Protein AF-A0A6G0VU87-F1 (afdb_monomer_lite)

Radius of gyration: 21.62 Å; chains: 1; bounding box: 57×37×37 Å

pLDDT: mean 74.94, std 16.39, range [32.88, 94.38]

Organism: Aphis craccivora (NCBI:txid307492)

Sequence (97 aa):
MDKVTRLHDGASNMECHVQAHVRAKYRTLYIHCAAHLLNLDVWTASNIKPIRNCLRIIEKLYGFFNTPKRNNVLLSCIKNSEIDVKVKTLKLLCATR

Structure (mmCIF, N/CA/C/O backbone):
data_AF-A0A6G0VU87-F1
#
_entry.id   AF-A0A6G0VU87-F1
#
loop_
_atom_site.group_PDB
_atom_site.id
_atom_site.type_symbol
_atom_site.label_atom_id
_atom_site.label_alt_id
_atom_site.label_comp_id
_atom_site.label_asym_id
_atom_site.label_entity_id
_atom_site.label_seq_id
_atom_site.pdbx_PDB_ins_code
_atom_site.Cartn_x
_atom_site.Cartn_y
_atom_site.Cartn_z
_atom_site.occupancy
_atom_site.B_iso_or_equiv
_atom_site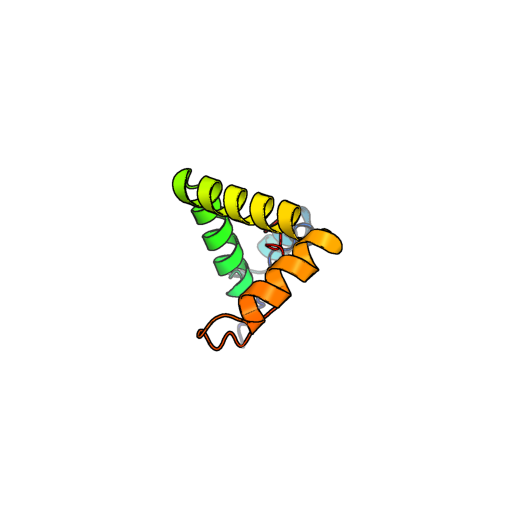.auth_seq_id
_atom_site.auth_comp_id
_atom_site.auth_asym_id
_atom_site.auth_atom_id
_atom_site.pdbx_PDB_model_num
ATOM 1 N N . MET A 1 1 ? 31.637 -27.538 -15.222 1.00 33.06 1 MET A N 1
ATOM 2 C CA . MET A 1 1 ? 31.883 -26.080 -15.164 1.00 33.06 1 MET A CA 1
ATOM 3 C C . MET A 1 1 ? 30.565 -25.411 -14.832 1.00 33.06 1 MET A C 1
ATOM 5 O O . MET A 1 1 ? 29.768 -25.143 -15.725 1.00 33.06 1 MET A O 1
ATOM 9 N N . ASP A 1 2 ? 30.309 -25.242 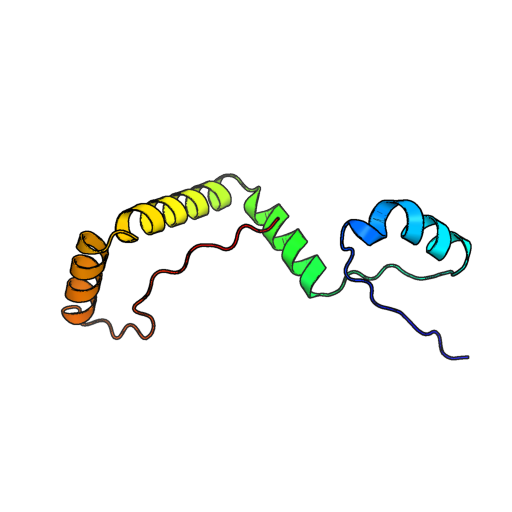-13.541 1.00 32.88 2 ASP A N 1
ATOM 10 C CA . ASP A 1 2 ? 29.052 -24.708 -13.028 1.00 32.88 2 ASP A CA 1
ATOM 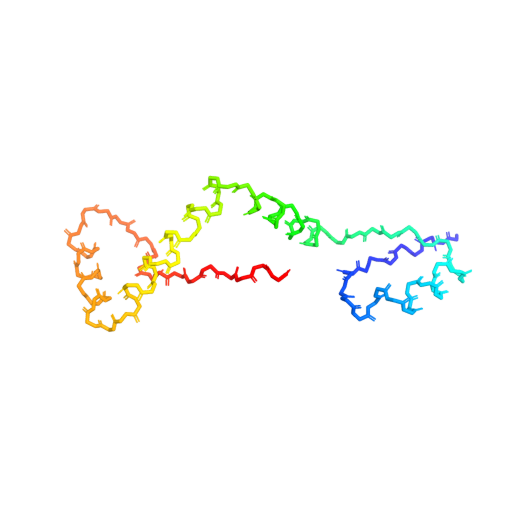11 C C . ASP A 1 2 ? 28.913 -23.236 -13.415 1.00 32.88 2 ASP A C 1
ATOM 13 O O . ASP A 1 2 ? 29.682 -22.377 -12.981 1.00 32.88 2 ASP A O 1
ATOM 17 N N . LYS A 1 3 ? 27.934 -22.931 -14.273 1.00 39.12 3 LYS A N 1
ATOM 18 C CA . LYS A 1 3 ? 27.531 -21.549 -14.539 1.00 39.12 3 LYS A CA 1
ATOM 19 C C . LYS A 1 3 ? 26.827 -21.027 -13.289 1.00 39.12 3 LYS A C 1
ATOM 21 O O . LYS A 1 3 ? 25.613 -21.155 -13.152 1.00 39.12 3 LYS A O 1
ATOM 26 N N . VAL A 1 4 ? 27.599 -20.449 -12.371 1.00 43.25 4 VAL A N 1
ATOM 27 C CA . VAL A 1 4 ? 27.075 -19.717 -11.214 1.00 43.25 4 VAL A CA 1
ATOM 28 C C . VAL A 1 4 ? 26.269 -18.528 -11.739 1.00 43.25 4 VAL A C 1
ATOM 30 O O . VAL A 1 4 ? 26.818 -17.495 -12.117 1.00 43.25 4 VAL A O 1
ATOM 33 N N . THR A 1 5 ? 24.951 -18.693 -11.803 1.00 48.97 5 THR A N 1
ATOM 34 C CA . THR A 1 5 ? 24.016 -17.631 -12.176 1.00 48.97 5 THR A CA 1
ATOM 35 C C . THR A 1 5 ? 23.734 -16.828 -10.913 1.00 48.97 5 THR A C 1
ATOM 37 O O . THR A 1 5 ? 23.015 -17.290 -10.031 1.00 48.97 5 THR A O 1
ATOM 40 N N . ARG A 1 6 ? 24.365 -15.659 -10.767 1.00 49.66 6 ARG A N 1
ATOM 41 C CA . ARG A 1 6 ? 24.117 -14.769 -9.625 1.00 49.66 6 ARG A CA 1
ATOM 42 C C . ARG A 1 6 ? 22.908 -13.889 -9.927 1.00 49.66 6 ARG A C 1
ATOM 44 O O . ARG A 1 6 ? 22.938 -13.115 -10.880 1.00 49.66 6 ARG A O 1
ATOM 51 N N . LEU A 1 7 ? 21.853 -14.029 -9.123 1.00 52.47 7 LEU A N 1
ATOM 52 C CA . LEU A 1 7 ? 20.701 -13.129 -9.145 1.00 52.47 7 LEU A CA 1
ATOM 53 C C . LEU A 1 7 ? 21.080 -11.824 -8.442 1.00 52.47 7 LEU A C 1
ATOM 55 O O . LEU A 1 7 ? 21.521 -11.842 -7.294 1.00 52.47 7 LEU A O 1
ATOM 59 N N . HIS A 1 8 ? 20.889 -10.707 -9.132 1.00 57.25 8 HIS A N 1
ATOM 60 C CA . HIS A 1 8 ? 21.093 -9.372 -8.584 1.00 57.25 8 HIS A CA 1
ATOM 61 C C . HIS A 1 8 ? 19.744 -8.645 -8.547 1.00 57.25 8 HIS A C 1
ATOM 63 O O . HIS A 1 8 ? 18.941 -8.760 -9.470 1.00 57.25 8 HIS A O 1
ATOM 69 N N . ASP A 1 9 ? 19.478 -7.929 -7.459 1.00 56.16 9 ASP A N 1
ATOM 70 C CA . ASP A 1 9 ? 18.197 -7.271 -7.166 1.00 56.16 9 ASP A CA 1
ATOM 71 C C . ASP A 1 9 ? 17.992 -5.931 -7.892 1.00 56.16 9 ASP A C 1
ATOM 73 O O . ASP A 1 9 ? 16.923 -5.330 -7.784 1.00 56.16 9 ASP A O 1
ATOM 77 N N . GLY A 1 10 ? 18.991 -5.463 -8.646 1.00 56.59 10 GLY A N 1
ATOM 78 C CA . GLY A 1 10 ? 18.914 -4.193 -9.368 1.00 56.59 10 GLY A CA 1
ATOM 79 C C . GLY A 1 10 ? 18.710 -2.986 -8.476 1.00 56.59 10 GLY A C 1
ATOM 80 O O . GLY A 1 10 ? 18.128 -2.006 -8.919 1.00 56.59 10 GLY A O 1
ATOM 81 N N . ALA A 1 11 ? 19.193 -3.029 -7.231 1.00 57.97 11 ALA A N 1
ATOM 82 C CA . ALA A 1 11 ? 19.265 -1.827 -6.416 1.00 57.97 11 ALA A CA 1
ATOM 83 C C . ALA A 1 11 ? 20.099 -0.749 -7.137 1.00 57.97 11 ALA A C 1
ATOM 85 O O . ALA A 1 11 ? 21.148 -1.059 -7.700 1.00 57.97 11 ALA A O 1
ATOM 86 N N . SER A 1 12 ? 19.669 0.516 -7.081 1.00 56.09 12 SER A N 1
ATOM 87 C CA . SER A 1 12 ? 20.263 1.636 -7.840 1.00 56.09 12 SER A CA 1
ATOM 88 C C . SER A 1 12 ? 21.788 1.795 -7.657 1.00 56.09 12 SER A C 1
ATOM 90 O O . SER A 1 12 ? 22.507 2.183 -8.576 1.00 56.09 12 SER A O 1
ATOM 92 N N . ASN A 1 13 ? 22.329 1.359 -6.513 1.00 55.22 13 ASN A N 1
ATOM 93 C CA . ASN A 1 13 ? 23.774 1.326 -6.245 1.00 55.22 13 ASN A CA 1
ATOM 94 C C . ASN A 1 13 ? 24.564 0.343 -7.139 1.00 55.22 13 ASN A C 1
ATOM 96 O O . ASN A 1 13 ? 25.787 0.437 -7.227 1.00 55.22 13 ASN A O 1
ATOM 100 N N . MET A 1 14 ? 23.888 -0.595 -7.805 1.00 56.81 14 MET A N 1
ATOM 101 C CA . MET A 1 14 ? 24.470 -1.554 -8.748 1.00 56.81 14 MET A CA 1
ATOM 102 C C . MET A 1 14 ? 24.367 -1.089 -10.209 1.00 56.81 14 MET A C 1
ATOM 104 O O . MET A 1 14 ? 25.001 -1.701 -11.069 1.00 56.81 14 MET A O 1
ATOM 108 N N . GLU A 1 15 ? 23.600 -0.034 -10.512 1.00 54.66 15 GLU A N 1
ATOM 109 C CA . GLU A 1 15 ? 23.152 0.265 -11.881 1.00 54.66 15 GLU A CA 1
ATOM 110 C C . GLU A 1 15 ? 24.166 1.016 -12.755 1.00 54.66 15 GLU A C 1
ATOM 112 O O . GLU A 1 15 ? 24.157 0.814 -13.965 1.00 54.66 15 GLU A O 1
ATOM 117 N N . CYS A 1 16 ? 25.083 1.822 -12.206 1.00 51.50 16 CYS A N 1
ATOM 118 C CA . CYS A 1 16 ? 25.925 2.676 -13.062 1.00 51.50 16 CYS A CA 1
ATOM 119 C C . CYS A 1 16 ? 27.340 2.118 -13.328 1.00 51.50 16 CYS A C 1
ATOM 121 O O . CYS A 1 16 ? 27.725 1.903 -14.475 1.00 51.50 16 CYS A O 1
ATOM 123 N N . HIS A 1 17 ? 28.127 1.823 -12.286 1.00 52.53 17 HIS A N 1
ATOM 124 C CA . HIS A 1 17 ? 29.543 1.445 -12.462 1.00 52.53 17 HIS A CA 1
ATOM 125 C C . HIS A 1 17 ? 29.810 -0.056 -12.312 1.00 52.53 17 HIS A C 1
ATOM 127 O O . HIS A 1 17 ? 30.609 -0.635 -13.052 1.00 52.53 17 HIS A O 1
ATOM 133 N N . VAL A 1 18 ? 29.113 -0.710 -11.381 1.00 58.72 18 VAL A N 1
ATOM 134 C CA . VAL A 1 18 ? 29.304 -2.138 -11.096 1.00 58.72 18 VAL A CA 1
ATOM 135 C C . VAL A 1 18 ? 28.733 -2.992 -12.226 1.00 58.72 18 VAL A C 1
ATOM 137 O O . VAL A 1 18 ? 29.386 -3.939 -12.659 1.00 58.72 18 VAL A O 1
ATOM 140 N N . GLN A 1 19 ? 27.572 -2.628 -12.780 1.00 58.03 19 GLN A N 1
ATOM 141 C CA . GLN A 1 19 ? 26.967 -3.358 -13.896 1.00 58.03 19 GLN A CA 1
ATOM 142 C C . GLN A 1 19 ? 27.852 -3.353 -15.150 1.00 58.03 19 GLN A C 1
ATOM 144 O O . GLN A 1 19 ? 28.037 -4.405 -15.759 1.00 58.03 19 GLN A O 1
ATOM 149 N N . ALA A 1 20 ? 28.428 -2.207 -15.525 1.00 62.88 20 ALA A N 1
ATOM 150 C CA . ALA A 1 20 ? 29.308 -2.104 -16.690 1.00 62.88 20 ALA A CA 1
ATOM 151 C C . ALA A 1 20 ? 30.582 -2.948 -16.516 1.00 62.88 20 ALA A C 1
ATOM 153 O O . ALA A 1 20 ? 30.949 -3.710 -17.411 1.00 62.88 20 ALA A O 1
ATOM 154 N N . HIS A 1 21 ? 31.208 -2.886 -15.335 1.00 67.69 21 HIS A N 1
ATOM 155 C CA . HIS A 1 21 ? 32.402 -3.672 -15.025 1.00 67.69 21 HIS A CA 1
ATOM 156 C C . HIS A 1 21 ? 32.116 -5.183 -14.971 1.00 67.69 21 HIS A C 1
ATOM 158 O O . HIS A 1 21 ? 32.889 -5.986 -15.493 1.00 67.69 21 HIS A O 1
ATOM 164 N N . VAL A 1 22 ? 30.984 -5.588 -14.385 1.00 65.94 22 VAL A N 1
ATOM 165 C CA . VAL A 1 22 ? 30.568 -6.997 -14.309 1.00 65.94 22 VAL A CA 1
ATOM 166 C C . VAL A 1 22 ? 30.173 -7.535 -15.685 1.00 65.94 22 VAL A C 1
ATOM 168 O O . VAL A 1 22 ? 30.609 -8.630 -16.020 1.00 65.94 22 VAL A O 1
ATOM 171 N N . ARG A 1 23 ? 29.446 -6.770 -16.514 1.00 64.69 23 ARG A N 1
ATOM 172 C CA . ARG A 1 23 ? 29.109 -7.148 -17.903 1.00 64.69 23 ARG A CA 1
ATOM 173 C C . ARG A 1 23 ? 30.348 -7.285 -18.792 1.00 64.69 23 ARG A C 1
ATOM 175 O O . ARG A 1 23 ? 30.377 -8.158 -19.653 1.00 64.69 23 ARG A O 1
ATOM 182 N N . ALA A 1 24 ? 31.359 -6.437 -18.587 1.00 68.69 24 ALA A N 1
ATOM 183 C CA . ALA A 1 24 ? 32.622 -6.508 -19.321 1.00 68.69 24 ALA A CA 1
ATOM 184 C C . ALA A 1 24 ? 33.479 -7.714 -18.898 1.00 68.69 24 ALA A C 1
ATOM 186 O O . ALA A 1 24 ? 34.135 -8.329 -19.735 1.00 68.69 24 ALA A O 1
ATOM 187 N N . LYS A 1 25 ? 33.470 -8.066 -17.604 1.00 69.81 25 LYS A N 1
ATOM 188 C CA . LYS A 1 25 ? 34.315 -9.129 -17.034 1.00 69.81 25 LYS A CA 1
ATOM 189 C C . LYS A 1 25 ? 33.663 -10.515 -17.043 1.00 69.81 25 LYS A C 1
ATOM 191 O O . LYS A 1 25 ? 34.367 -11.520 -17.091 1.00 69.81 25 LYS A O 1
ATOM 196 N N . TYR A 1 26 ? 32.336 -10.589 -17.014 1.00 61.06 26 TYR A N 1
ATOM 197 C CA . TYR A 1 26 ? 31.574 -11.831 -16.964 1.00 61.06 26 TYR A CA 1
ATOM 198 C C . TYR A 1 26 ? 30.381 -11.760 -17.932 1.00 61.06 26 TYR A C 1
ATOM 200 O O . TYR A 1 26 ? 29.606 -10.807 -17.916 1.00 61.06 26 TYR A O 1
ATOM 208 N N . ARG A 1 27 ? 30.172 -12.804 -18.750 1.00 56.50 27 ARG A N 1
ATOM 209 C CA . ARG A 1 27 ? 28.937 -12.995 -19.542 1.00 56.50 27 ARG A CA 1
ATOM 210 C C . ARG A 1 27 ? 27.773 -13.384 -18.618 1.00 56.50 27 ARG A C 1
ATOM 212 O O . ARG A 1 27 ? 27.291 -14.513 -18.651 1.00 56.50 27 ARG A O 1
ATOM 219 N N . THR A 1 28 ? 27.359 -12.480 -17.738 1.00 55.09 28 THR A N 1
ATOM 220 C CA . THR A 1 28 ? 26.248 -12.712 -16.809 1.00 55.09 28 THR A CA 1
ATOM 221 C C . THR A 1 28 ? 24.945 -12.242 -17.433 1.00 55.09 28 THR A C 1
ATOM 223 O O . THR A 1 28 ? 24.805 -11.065 -17.770 1.00 55.09 28 THR A O 1
ATOM 226 N N . LEU A 1 29 ? 23.983 -13.156 -17.557 1.00 56.62 29 LEU A N 1
ATOM 227 C CA . LEU A 1 29 ? 22.592 -12.804 -17.819 1.00 56.62 29 LEU A CA 1
ATOM 228 C C . LEU A 1 29 ? 22.061 -12.058 -16.596 1.00 56.62 29 LEU A C 1
ATOM 230 O O . LEU A 1 29 ? 22.113 -12.573 -15.479 1.00 56.62 29 LEU A O 1
ATOM 234 N N . TYR A 1 30 ? 21.598 -10.831 -16.805 1.00 57.62 30 TYR A N 1
ATOM 235 C CA . TYR A 1 30 ? 20.991 -10.039 -15.748 1.00 57.62 30 TYR A CA 1
ATOM 236 C C . TYR A 1 30 ? 19.541 -10.489 -15.591 1.00 57.62 30 TYR A C 1
ATOM 238 O O . TYR A 1 30 ? 18.684 -10.125 -16.391 1.00 57.62 30 TYR A O 1
ATOM 246 N N . ILE A 1 31 ? 19.288 -11.347 -14.609 1.00 58.06 31 ILE A N 1
ATOM 247 C CA . ILE A 1 31 ? 17.942 -11.810 -14.282 1.00 58.06 31 ILE A CA 1
ATOM 248 C C . ILE A 1 31 ? 17.507 -11.026 -13.051 1.00 58.06 31 ILE A C 1
ATOM 250 O O . ILE A 1 31 ? 18.095 -11.181 -11.979 1.00 58.06 31 ILE A O 1
ATOM 254 N N . HIS A 1 32 ? 16.505 -10.166 -13.219 1.00 62.94 32 HIS A N 1
ATOM 255 C CA . HIS A 1 32 ? 15.867 -9.490 -12.096 1.00 62.94 32 HIS A CA 1
ATOM 256 C C . HIS A 1 32 ? 15.248 -10.540 -11.173 1.00 62.94 32 HIS A C 1
ATOM 258 O O . HIS A 1 32 ? 14.643 -11.512 -11.635 1.00 62.94 32 HIS A O 1
ATOM 264 N N . CYS A 1 33 ? 15.395 -10.364 -9.860 1.00 74.56 33 CYS A N 1
ATOM 265 C CA . CYS A 1 33 ? 14.698 -11.231 -8.922 1.00 74.56 33 CYS A CA 1
ATOM 266 C C . CYS A 1 33 ? 13.177 -11.089 -9.110 1.00 74.56 33 CYS A C 1
ATOM 268 O O . CYS A 1 33 ? 12.682 -10.028 -9.495 1.00 74.56 33 CYS A O 1
ATOM 270 N N . ALA A 1 34 ? 12.423 -12.150 -8.818 1.00 73.56 34 ALA A N 1
ATOM 271 C CA . ALA A 1 34 ? 10.967 -12.142 -8.976 1.00 73.56 34 ALA A CA 1
ATOM 272 C C . ALA A 1 34 ? 10.298 -10.979 -8.215 1.00 73.56 34 ALA A C 1
ATOM 274 O O . ALA A 1 34 ? 9.335 -10.395 -8.700 1.00 73.56 34 ALA A O 1
ATOM 275 N N . ALA A 1 35 ? 10.855 -10.592 -7.062 1.00 75.00 35 ALA A N 1
ATOM 276 C CA . ALA A 1 35 ? 10.392 -9.438 -6.295 1.00 75.00 35 ALA A CA 1
ATOM 277 C C . ALA A 1 35 ? 10.583 -8.104 -7.042 1.00 75.00 35 ALA A C 1
ATOM 279 O O . ALA A 1 35 ? 9.714 -7.239 -6.974 1.00 75.00 35 ALA A O 1
ATOM 280 N N . HIS A 1 36 ? 11.686 -7.942 -7.778 1.00 73.62 36 HIS A N 1
ATOM 281 C CA . HIS A 1 36 ? 11.950 -6.743 -8.573 1.00 73.62 36 HIS A CA 1
ATOM 282 C C . HIS A 1 36 ? 11.025 -6.664 -9.790 1.00 73.62 36 HIS A C 1
ATOM 284 O O . HIS A 1 36 ? 10.459 -5.606 -10.048 1.00 73.62 36 HIS A O 1
ATOM 290 N N . LEU A 1 37 ? 10.832 -7.779 -10.503 1.00 80.19 37 LEU A N 1
ATOM 291 C CA . LEU A 1 37 ? 9.880 -7.840 -11.619 1.00 80.19 37 LEU A CA 1
ATOM 292 C C . LEU A 1 37 ? 8.466 -7.493 -11.150 1.00 80.19 37 LEU A C 1
ATOM 294 O O . LEU A 1 37 ? 7.822 -6.633 -11.736 1.00 80.19 37 LEU A O 1
ATOM 298 N N . LEU A 1 38 ? 8.033 -8.065 -10.024 1.00 81.75 38 LEU A N 1
ATOM 299 C CA . LEU A 1 38 ? 6.741 -7.734 -9.433 1.00 81.75 38 LEU A CA 1
ATOM 300 C C . LEU A 1 38 ? 6.635 -6.248 -9.064 1.00 81.75 38 LEU A C 1
ATOM 302 O O . LEU A 1 38 ? 5.608 -5.630 -9.324 1.00 81.75 38 LEU A O 1
ATOM 306 N N . ASN A 1 39 ? 7.675 -5.659 -8.466 1.00 81.19 39 ASN A N 1
ATOM 307 C CA . ASN A 1 39 ? 7.669 -4.236 -8.119 1.00 81.19 39 ASN A CA 1
ATOM 308 C C . ASN A 1 39 ? 7.558 -3.347 -9.368 1.00 81.19 39 ASN A C 1
ATOM 310 O O . ASN A 1 39 ? 6.796 -2.381 -9.369 1.00 81.19 39 ASN A O 1
ATOM 314 N N . LEU A 1 40 ? 8.272 -3.704 -10.438 1.00 82.19 40 LEU A N 1
ATOM 315 C CA . LEU A 1 40 ? 8.218 -3.013 -11.724 1.00 82.19 40 LEU A CA 1
ATOM 316 C C . LEU A 1 40 ? 6.829 -3.129 -12.377 1.00 82.19 40 LEU A C 1
ATOM 318 O O . LEU A 1 40 ? 6.276 -2.131 -12.844 1.00 82.19 40 LEU A O 1
ATOM 322 N N . ASP A 1 41 ? 6.227 -4.317 -12.356 1.00 85.81 41 ASP A N 1
ATOM 323 C CA . ASP A 1 41 ? 4.879 -4.557 -12.880 1.00 85.81 41 ASP A CA 1
ATOM 324 C C . ASP A 1 41 ? 3.814 -3.795 -12.074 1.00 85.81 41 ASP A C 1
ATOM 326 O O . ASP A 1 41 ? 2.914 -3.163 -12.630 1.00 85.81 41 ASP A O 1
ATOM 330 N N . VAL A 1 42 ? 3.935 -3.771 -10.745 1.00 85.00 42 VAL A N 1
ATOM 331 C CA . VAL A 1 42 ? 3.045 -2.991 -9.873 1.00 85.00 42 VAL A CA 1
ATOM 332 C C . VAL A 1 42 ? 3.204 -1.492 -10.128 1.00 85.00 42 VAL A C 1
ATOM 334 O O . VAL A 1 42 ? 2.205 -0.768 -10.168 1.00 85.00 42 VAL A O 1
ATOM 337 N N . TRP A 1 43 ? 4.430 -1.007 -10.328 1.00 83.50 43 TRP A N 1
ATOM 338 C CA . TRP A 1 43 ? 4.697 0.396 -10.640 1.00 83.50 43 TRP A CA 1
ATOM 339 C C . TRP A 1 43 ? 4.097 0.803 -11.992 1.00 83.50 43 TRP A C 1
ATOM 341 O O . TRP A 1 43 ? 3.381 1.805 -12.082 1.00 83.50 43 TRP A O 1
ATOM 351 N N . THR A 1 44 ? 4.304 -0.009 -13.032 1.00 86.38 44 THR A N 1
ATOM 352 C CA . THR A 1 44 ? 3.732 0.243 -14.364 1.00 86.38 44 THR A CA 1
ATOM 353 C C . THR A 1 44 ? 2.203 0.216 -14.338 1.00 86.38 44 THR A C 1
ATOM 355 O O . THR A 1 44 ? 1.569 1.138 -14.860 1.00 86.38 44 THR A O 1
ATOM 358 N N . ALA A 1 45 ? 1.592 -0.757 -13.655 1.00 87.31 45 ALA A N 1
ATOM 359 C CA . ALA A 1 45 ? 0.144 -0.807 -13.456 1.00 87.31 45 ALA A CA 1
ATOM 360 C C . ALA A 1 45 ? -0.374 0.421 -12.686 1.00 87.31 45 ALA A C 1
ATOM 362 O O . ALA A 1 45 ? -1.385 1.019 -13.056 1.00 87.31 45 ALA A O 1
ATOM 363 N N . SER A 1 46 ? 0.351 0.870 -11.661 1.00 85.44 46 SER A N 1
ATOM 364 C CA . SER A 1 46 ? 0.006 2.069 -10.884 1.00 85.44 46 SER A CA 1
ATOM 365 C C . SER A 1 46 ? 0.093 3.363 -11.705 1.00 85.44 46 SER A C 1
ATOM 367 O O . SER A 1 46 ? -0.476 4.384 -11.315 1.00 85.44 46 SER A O 1
ATOM 369 N N . ASN A 1 47 ? 0.742 3.347 -12.875 1.00 86.62 47 ASN A N 1
ATOM 370 C CA . ASN A 1 47 ? 0.758 4.486 -13.790 1.00 86.62 47 ASN A CA 1
ATOM 371 C C . ASN A 1 47 ? -0.514 4.588 -14.665 1.00 86.62 47 ASN A C 1
ATOM 373 O O . ASN A 1 47 ? -0.775 5.624 -15.290 1.00 86.62 47 ASN A O 1
ATOM 377 N N . ILE A 1 48 ? -1.371 3.564 -14.662 1.00 92.50 48 ILE A N 1
ATOM 378 C CA . ILE A 1 48 ? -2.680 3.598 -15.320 1.00 92.50 48 ILE A CA 1
ATOM 379 C C . ILE A 1 48 ? -3.605 4.545 -14.539 1.00 92.50 48 ILE A C 1
ATOM 381 O O . ILE A 1 48 ? -3.824 4.382 -13.340 1.00 92.50 48 ILE A O 1
ATOM 385 N N . LYS A 1 49 ? -4.166 5.558 -15.219 1.00 90.81 49 LYS A N 1
ATOM 386 C CA . LYS A 1 49 ? -4.962 6.644 -14.601 1.00 90.81 49 LYS A CA 1
ATOM 387 C C . LYS A 1 49 ? -6.074 6.138 -13.658 1.00 90.81 49 LYS A C 1
ATOM 389 O O . LYS A 1 49 ? -6.109 6.609 -12.522 1.00 90.81 49 LYS A O 1
ATOM 394 N N . PRO A 1 50 ? -6.956 5.204 -14.074 1.00 93.19 50 PRO A N 1
ATOM 395 C CA . PRO A 1 50 ? -7.944 4.606 -13.177 1.00 93.19 50 PRO A CA 1
ATOM 396 C C . PRO A 1 50 ? -7.340 4.019 -11.897 1.00 93.19 50 PRO A C 1
ATOM 398 O O . PRO A 1 50 ? -7.798 4.341 -10.804 1.00 93.19 50 PRO A O 1
ATOM 401 N N . ILE A 1 51 ? -6.274 3.225 -12.026 1.00 90.44 51 ILE A N 1
ATOM 402 C CA . ILE A 1 51 ? -5.623 2.542 -10.901 1.00 90.44 51 ILE A CA 1
ATOM 403 C C . ILE A 1 51 ? -5.029 3.570 -9.938 1.00 90.44 51 ILE A C 1
ATOM 405 O O . ILE A 1 51 ? -5.332 3.55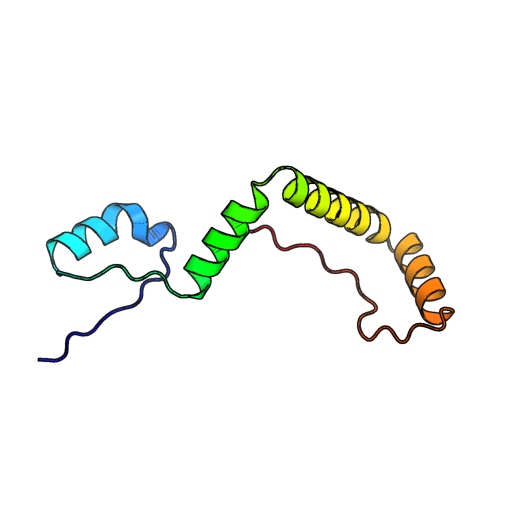1 -8.746 1.00 90.44 51 ILE A O 1
ATOM 409 N N . ARG A 1 52 ? -4.277 4.543 -10.462 1.00 88.62 52 ARG A N 1
ATOM 410 C CA . ARG A 1 52 ? -3.710 5.635 -9.661 1.00 88.62 52 ARG A CA 1
ATOM 411 C C . ARG A 1 52 ? -4.773 6.425 -8.907 1.00 88.62 52 ARG A C 1
ATOM 413 O O . ARG A 1 52 ? -4.573 6.780 -7.748 1.00 88.62 52 ARG A O 1
ATOM 420 N N . ASN A 1 53 ? -5.899 6.721 -9.554 1.00 91.88 53 ASN A N 1
ATOM 421 C CA . ASN A 1 53 ? -6.989 7.457 -8.922 1.00 91.88 53 ASN A CA 1
ATOM 422 C C . ASN A 1 53 ? -7.595 6.669 -7.757 1.00 91.88 53 ASN A C 1
ATOM 424 O O . ASN A 1 53 ? -7.801 7.249 -6.691 1.00 91.88 53 ASN A O 1
ATOM 428 N N . CYS A 1 54 ? -7.824 5.366 -7.936 1.00 91.06 54 CYS A N 1
ATOM 429 C CA . CYS A 1 54 ? -8.299 4.485 -6.872 1.00 91.06 54 CYS A CA 1
ATOM 430 C C . CYS A 1 54 ? -7.321 4.451 -5.691 1.00 91.06 54 CYS A C 1
ATOM 432 O O . C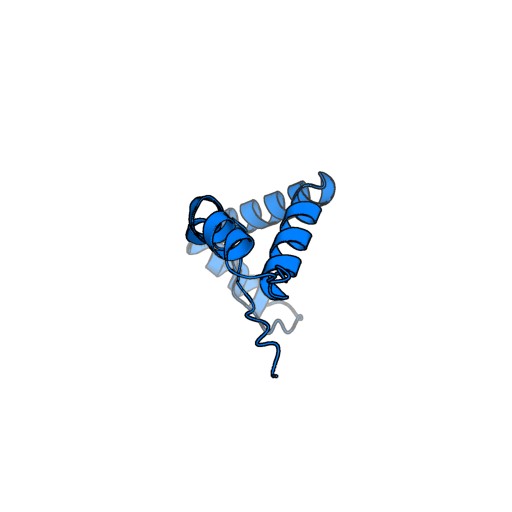YS A 1 54 ? -7.734 4.678 -4.554 1.00 91.06 54 CYS A O 1
ATOM 434 N N . LEU A 1 55 ? -6.023 4.260 -5.954 1.00 88.75 55 LEU A N 1
ATOM 435 C CA . LEU A 1 55 ? -4.986 4.270 -4.916 1.00 88.75 55 LEU A CA 1
ATOM 436 C C . LEU A 1 55 ? -4.969 5.603 -4.152 1.00 88.75 55 LEU A C 1
ATOM 438 O O . LEU A 1 55 ? -4.995 5.609 -2.924 1.00 88.75 55 LEU A O 1
ATOM 442 N N . ARG A 1 56 ? -5.066 6.737 -4.856 1.00 88.94 56 ARG A N 1
ATOM 443 C CA . ARG A 1 56 ? -5.118 8.070 -4.233 1.00 88.94 56 ARG A CA 1
ATOM 444 C C . ARG A 1 56 ? -6.357 8.278 -3.355 1.00 88.94 56 ARG A C 1
ATOM 446 O O . ARG A 1 56 ? -6.304 9.016 -2.374 1.00 88.94 56 ARG A O 1
ATOM 453 N N . ILE A 1 57 ? -7.496 7.675 -3.702 1.00 92.00 57 ILE A N 1
ATOM 454 C CA . ILE A 1 57 ? -8.698 7.712 -2.852 1.00 92.00 57 ILE A CA 1
ATOM 455 C C . ILE A 1 57 ? -8.453 6.908 -1.572 1.00 92.00 57 ILE A C 1
ATOM 457 O O . ILE A 1 57 ? -8.754 7.402 -0.487 1.00 92.00 57 ILE A O 1
ATOM 461 N N . ILE A 1 58 ? -7.859 5.718 -1.683 1.00 90.31 58 ILE A N 1
ATOM 462 C CA . ILE A 1 58 ? -7.513 4.877 -0.529 1.00 90.31 58 ILE A CA 1
ATOM 463 C C . ILE A 1 58 ? -6.547 5.614 0.410 1.00 90.31 58 ILE A C 1
ATOM 465 O O . ILE A 1 58 ? -6.772 5.631 1.619 1.00 90.31 58 ILE A O 1
ATOM 469 N N . GLU A 1 59 ? -5.532 6.299 -0.122 1.00 89.25 59 GLU A N 1
ATOM 470 C CA . GLU A 1 59 ? -4.614 7.128 0.676 1.00 89.25 59 GLU A CA 1
ATOM 471 C C . GLU A 1 59 ? -5.340 8.247 1.429 1.00 89.25 59 GLU A C 1
ATOM 473 O O . GLU A 1 59 ? -5.086 8.477 2.613 1.00 89.25 59 GLU A O 1
ATOM 478 N N . LYS A 1 60 ? -6.283 8.931 0.769 1.00 91.38 60 LYS A N 1
ATOM 479 C CA . LYS A 1 60 ? -7.095 9.971 1.414 1.00 91.38 60 LYS A CA 1
ATOM 480 C C . LYS A 1 60 ? -7.986 9.402 2.513 1.00 91.38 60 LYS A C 1
ATOM 482 O O . LYS A 1 60 ? -8.104 10.023 3.567 1.00 91.38 60 LYS A O 1
ATOM 487 N N . LEU A 1 61 ? -8.594 8.237 2.289 1.00 90.44 61 LEU A N 1
ATOM 488 C CA . LEU A 1 61 ? -9.398 7.547 3.299 1.00 90.44 61 LEU A CA 1
ATOM 489 C C . LEU A 1 61 ? -8.539 7.150 4.499 1.00 90.44 61 LEU A C 1
ATOM 491 O O . LEU A 1 61 ? -8.924 7.419 5.636 1.00 90.44 61 LEU A O 1
ATOM 495 N N . TYR A 1 62 ? -7.350 6.596 4.253 1.00 90.69 62 TYR A N 1
ATOM 496 C CA . TYR A 1 62 ? -6.388 6.315 5.311 1.00 90.69 62 TYR A CA 1
ATOM 497 C C . TYR A 1 62 ? -6.075 7.586 6.106 1.00 90.69 62 TYR A C 1
ATOM 499 O O . TYR A 1 62 ? -6.278 7.608 7.316 1.00 90.69 62 TYR A O 1
ATOM 507 N N . GLY A 1 63 ? -5.677 8.677 5.442 1.00 90.19 63 GLY A N 1
ATOM 508 C CA . GLY A 1 63 ? -5.377 9.948 6.108 1.00 90.19 63 GLY A CA 1
ATOM 509 C C . GLY A 1 63 ? -6.557 10.509 6.908 1.00 90.19 63 GLY A C 1
ATOM 510 O O . GLY A 1 63 ? -6.370 11.043 8.001 1.00 90.19 63 GLY A O 1
ATOM 511 N N . PHE A 1 64 ? -7.784 10.342 6.410 1.00 91.88 64 PHE A N 1
ATOM 512 C CA . PHE A 1 64 ? -8.995 10.771 7.103 1.00 91.88 64 PHE A CA 1
ATOM 513 C C . PHE A 1 64 ? -9.227 9.997 8.407 1.00 91.88 64 PHE A C 1
ATOM 515 O O . PHE A 1 64 ? -9.514 10.619 9.435 1.00 91.88 64 PHE A O 1
ATOM 522 N N . PHE A 1 65 ? -9.098 8.669 8.376 1.00 91.31 65 PHE A N 1
ATOM 523 C CA . PHE A 1 65 ? -9.343 7.798 9.528 1.00 91.31 65 PHE A CA 1
ATOM 524 C C . PHE A 1 65 ? -8.132 7.634 10.452 1.00 91.31 65 PHE A C 1
ATOM 526 O O . PHE A 1 65 ? -8.320 7.257 11.603 1.00 91.31 65 PHE A O 1
ATOM 533 N N . ASN A 1 66 ? -6.921 8.004 10.027 1.00 89.12 66 ASN A N 1
ATOM 534 C CA . ASN A 1 66 ? -5.685 7.918 10.820 1.00 89.12 66 ASN A CA 1
ATOM 535 C C . ASN A 1 66 ? -5.595 8.951 11.969 1.00 89.12 66 ASN A C 1
ATOM 537 O O . ASN A 1 66 ? -4.523 9.244 12.490 1.00 89.12 66 ASN A O 1
ATOM 541 N N . THR A 1 67 ? -6.722 9.529 12.384 1.00 91.69 67 THR A N 1
ATOM 542 C CA . THR A 1 67 ? -6.800 10.393 13.568 1.00 91.69 67 THR A CA 1
ATOM 543 C C . THR A 1 67 ? -7.473 9.627 14.710 1.00 91.69 67 THR A C 1
ATOM 545 O O . THR A 1 67 ? -8.478 8.957 14.462 1.00 91.69 67 THR A O 1
ATOM 548 N N . PRO A 1 68 ? -7.002 9.739 15.970 1.00 90.44 68 PRO A N 1
ATOM 549 C CA . PRO A 1 68 ? -7.493 8.899 17.068 1.00 90.44 68 PRO A CA 1
ATOM 550 C C . PRO A 1 68 ? -9.016 8.930 17.246 1.00 90.44 68 PRO A C 1
ATOM 552 O O . PRO A 1 68 ? -9.655 7.889 17.374 1.00 90.44 68 PRO A O 1
ATOM 555 N N . LYS A 1 69 ? -9.624 10.123 17.176 1.00 94.38 69 LYS A N 1
ATOM 556 C CA . LYS A 1 69 ? -11.078 10.294 17.325 1.00 94.38 69 LYS A CA 1
ATOM 557 C C . LYS A 1 69 ? -11.862 9.559 16.234 1.00 94.38 69 LYS A C 1
ATOM 559 O O . LYS A 1 69 ? -12.815 8.854 16.543 1.00 94.38 69 LYS A O 1
ATOM 564 N N . ARG A 1 70 ? -11.463 9.707 14.966 1.00 93.00 70 ARG A N 1
ATOM 565 C CA . ARG A 1 70 ? -12.175 9.101 13.827 1.00 93.00 70 ARG A CA 1
ATOM 566 C C . ARG A 1 70 ? -11.913 7.603 13.728 1.00 93.00 70 ARG A C 1
ATOM 568 O O . ARG A 1 70 ? -12.834 6.858 13.412 1.00 93.00 70 ARG A O 1
ATOM 575 N N . ASN A 1 71 ? -10.703 7.160 14.065 1.00 92.06 71 ASN A N 1
ATOM 576 C CA . ASN A 1 71 ? -10.375 5.740 14.132 1.00 92.06 71 ASN A CA 1
ATOM 577 C C . ASN A 1 71 ? -11.233 5.016 15.179 1.00 92.06 71 ASN A C 1
ATOM 579 O O . ASN A 1 71 ? -11.764 3.943 14.916 1.00 92.06 71 ASN A O 1
ATOM 583 N N . ASN A 1 72 ? -11.445 5.633 16.346 1.00 91.38 72 ASN A N 1
ATOM 584 C CA . ASN A 1 72 ? -12.303 5.061 17.384 1.00 91.38 72 ASN A CA 1
ATOM 585 C C . ASN A 1 72 ? -13.759 4.916 16.921 1.00 91.38 72 ASN A C 1
ATOM 587 O O . ASN A 1 72 ? -14.384 3.896 17.200 1.00 91.38 72 ASN A O 1
ATOM 591 N N . VAL A 1 73 ? -14.289 5.899 16.183 1.00 92.62 73 VAL A N 1
ATOM 592 C CA . VAL A 1 73 ? -15.630 5.801 15.581 1.00 92.62 73 VAL A CA 1
ATOM 593 C C . VAL A 1 73 ? -15.686 4.651 14.574 1.00 92.62 73 VAL A C 1
ATOM 595 O O . VAL A 1 73 ? -16.588 3.823 14.657 1.00 92.62 73 VAL A O 1
ATOM 598 N N . LEU A 1 74 ? -14.694 4.546 13.684 1.00 90.25 74 LEU A N 1
ATOM 599 C CA . LEU A 1 74 ? -14.601 3.457 12.708 1.00 90.25 74 LEU A CA 1
ATOM 600 C C . LEU A 1 74 ? -14.574 2.078 13.388 1.00 90.25 74 LEU A C 1
ATOM 602 O O . LEU A 1 74 ? -15.325 1.187 13.002 1.00 90.25 74 LEU A O 1
ATOM 606 N N . LEU A 1 75 ? -13.756 1.908 14.429 1.00 89.69 75 LEU A N 1
ATOM 607 C CA . LEU A 1 75 ? -13.665 0.658 15.187 1.00 89.69 75 LEU A CA 1
ATOM 608 C C . LEU A 1 75 ? -14.980 0.302 15.888 1.00 89.69 75 LEU A C 1
ATOM 610 O O . LEU A 1 75 ? -15.344 -0.872 15.926 1.00 89.69 75 LEU A O 1
ATOM 614 N N . SER A 1 76 ? -15.694 1.291 16.429 1.00 90.44 76 SER A N 1
ATOM 615 C CA . SER A 1 76 ? -17.021 1.085 17.017 1.00 90.44 76 SER A CA 1
ATOM 616 C C . SER A 1 76 ? -18.041 0.647 15.965 1.00 90.44 76 SER A C 1
ATOM 618 O O . SER A 1 76 ? -18.782 -0.300 16.202 1.00 90.44 76 SER A O 1
ATOM 620 N N . CYS A 1 77 ? -18.032 1.260 14.777 1.00 89.75 77 CYS A N 1
ATOM 621 C CA . CYS A 1 77 ? -18.882 0.834 13.665 1.00 89.75 77 CYS A CA 1
ATOM 622 C C . CYS A 1 77 ? -18.571 -0.601 13.215 1.00 89.75 77 CYS A C 1
ATOM 624 O O . CYS A 1 77 ? -19.499 -1.376 13.016 1.00 89.75 77 CYS A O 1
ATOM 626 N N . ILE A 1 78 ? -17.290 -0.981 13.116 1.00 89.31 78 ILE A N 1
ATOM 627 C CA . ILE A 1 78 ? -16.885 -2.352 12.759 1.00 89.31 78 ILE A CA 1
ATOM 628 C C . ILE A 1 78 ? -17.362 -3.354 13.819 1.00 89.31 78 ILE A C 1
ATOM 630 O O . ILE A 1 78 ? -17.893 -4.402 13.469 1.00 89.31 78 ILE A O 1
ATOM 634 N N . LYS A 1 79 ? -17.211 -3.035 15.113 1.00 87.44 79 LYS A N 1
ATOM 635 C CA . LYS A 1 79 ? -17.681 -3.896 16.215 1.00 87.44 79 LYS A CA 1
ATOM 636 C C . LYS A 1 79 ? -19.196 -4.107 16.207 1.00 87.44 79 LYS A C 1
ATOM 638 O O . LYS A 1 79 ? -19.641 -5.180 16.585 1.00 87.44 79 LYS A O 1
ATOM 643 N N . ASN A 1 80 ? -19.952 -3.090 15.803 1.00 88.62 80 ASN A N 1
ATOM 644 C CA . ASN A 1 80 ? -21.413 -3.134 15.747 1.00 88.62 80 ASN A CA 1
ATOM 645 C C . ASN A 1 80 ? -21.945 -3.683 14.412 1.00 88.62 80 ASN A C 1
ATOM 647 O O . ASN A 1 80 ? -23.156 -3.793 14.249 1.00 88.62 80 ASN A O 1
ATOM 651 N N . SER A 1 81 ? -21.070 -3.978 13.447 1.00 87.00 81 SER A N 1
ATOM 652 C CA . SER A 1 81 ? -21.465 -4.566 12.168 1.00 87.00 81 SER A CA 1
ATOM 653 C C . SER A 1 81 ? -21.562 -6.086 12.279 1.00 87.00 81 SER A C 1
ATOM 655 O O . SER A 1 81 ? -20.771 -6.709 12.980 1.00 87.00 81 SER A O 1
ATOM 657 N N . GLU A 1 82 ? -22.476 -6.691 11.524 1.00 84.38 82 GLU A N 1
ATOM 658 C CA . GLU A 1 82 ? -22.620 -8.154 11.415 1.00 84.38 82 GLU A CA 1
ATOM 659 C C . GLU A 1 82 ? -21.472 -8.814 10.622 1.00 84.38 82 GLU A C 1
ATOM 661 O O . GLU A 1 82 ? -21.449 -10.027 10.421 1.00 84.38 82 GLU A O 1
ATOM 666 N N . ILE A 1 83 ? -20.506 -8.019 10.151 1.00 82.81 83 ILE A N 1
ATOM 667 C CA . ILE A 1 83 ? -19.385 -8.474 9.337 1.00 82.81 83 ILE A CA 1
ATOM 668 C C . ILE A 1 83 ? -18.229 -8.862 10.264 1.00 82.81 83 ILE A C 1
ATOM 670 O O . ILE A 1 83 ? -17.628 -8.009 10.921 1.00 82.81 83 ILE A O 1
ATOM 674 N N . ASP A 1 84 ? -17.861 -10.145 10.268 1.00 80.12 84 ASP A N 1
ATOM 675 C CA . ASP A 1 84 ? -16.664 -10.615 10.970 1.00 80.12 84 ASP A CA 1
ATOM 676 C C . ASP A 1 84 ? -15.390 -10.211 10.208 1.00 80.12 84 ASP A C 1
ATOM 678 O O . ASP A 1 84 ? -14.886 -10.914 9.325 1.00 80.12 84 ASP A O 1
ATOM 682 N N . VAL A 1 85 ? -14.872 -9.022 10.519 1.00 81.00 85 VAL A N 1
ATOM 683 C CA . VAL A 1 85 ? -13.634 -8.514 9.921 1.00 81.00 85 VAL A CA 1
ATOM 684 C C . VAL A 1 85 ? -12.425 -8.932 10.765 1.00 81.00 85 VAL A C 1
ATOM 686 O O . VAL A 1 85 ? -12.186 -8.403 11.855 1.00 81.00 85 VAL A O 1
ATOM 689 N N . LYS A 1 86 ? -11.586 -9.819 10.211 1.00 82.12 86 LYS A N 1
ATOM 690 C CA . LYS A 1 86 ? -10.321 -10.270 10.835 1.00 82.12 86 LYS A CA 1
ATOM 691 C C . LYS A 1 86 ? -9.285 -9.152 11.011 1.00 82.12 86 LYS A C 1
ATOM 693 O O . LYS A 1 86 ? -8.441 -9.225 11.899 1.00 82.12 86 LYS A O 1
ATOM 698 N N . VAL A 1 87 ? -9.331 -8.119 10.167 1.00 80.75 87 VAL A N 1
ATOM 699 C CA . VAL A 1 87 ? -8.394 -6.985 10.186 1.00 80.75 87 VAL A CA 1
ATOM 700 C C . VAL A 1 87 ? -9.143 -5.703 10.526 1.00 80.75 87 VAL A C 1
ATOM 702 O O . VAL A 1 87 ? -9.919 -5.196 9.727 1.00 80.75 87 VAL A O 1
ATOM 705 N N . LYS A 1 88 ? -8.877 -5.146 11.708 1.00 76.31 88 LYS A N 1
ATOM 706 C CA . LYS A 1 88 ? -9.551 -3.931 12.204 1.00 76.31 88 LYS A CA 1
ATOM 707 C C . LYS A 1 88 ? -8.734 -2.655 11.990 1.00 76.31 88 LYS A C 1
ATOM 709 O O . LYS A 1 88 ? -9.183 -1.567 12.330 1.00 76.31 88 LYS A O 1
ATOM 714 N N . THR A 1 89 ? -7.529 -2.787 11.442 1.00 79.94 89 THR A N 1
ATOM 715 C 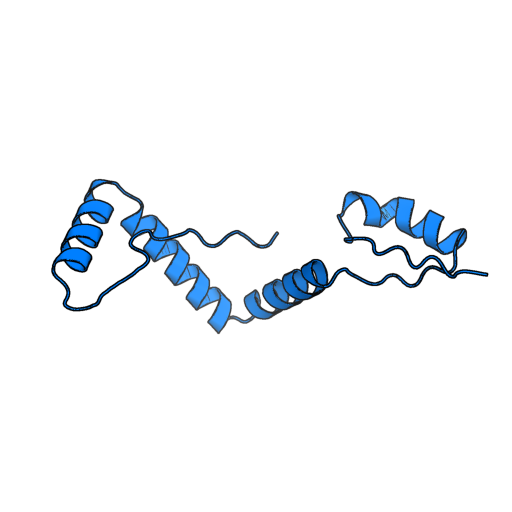CA . THR A 1 89 ? -6.581 -1.685 11.270 1.00 79.94 89 THR A CA 1
ATOM 716 C C . THR A 1 89 ? -6.426 -1.354 9.794 1.00 79.94 89 THR A C 1
ATOM 718 O O . THR A 1 89 ? -6.085 -2.224 8.991 1.00 79.94 89 THR A O 1
ATOM 721 N N . LEU A 1 90 ? -6.627 -0.084 9.445 1.00 81.12 90 LEU A N 1
ATOM 722 C CA . LEU A 1 90 ? -6.279 0.426 8.124 1.00 81.12 90 LEU A CA 1
ATOM 723 C C . LEU A 1 90 ? -4.755 0.478 7.993 1.00 81.12 90 LEU A C 1
ATOM 725 O O . LEU A 1 90 ? -4.069 0.979 8.883 1.00 81.12 90 LEU A O 1
ATOM 729 N N . LYS A 1 91 ? -4.225 -0.040 6.885 1.00 81.44 91 LYS A N 1
ATOM 730 C CA . LYS A 1 91 ? -2.797 0.030 6.562 1.00 81.44 91 LYS A CA 1
ATOM 731 C C . LYS A 1 91 ? -2.580 1.054 5.459 1.00 81.44 91 LYS A C 1
ATOM 733 O O . LYS A 1 91 ? -3.349 1.096 4.500 1.00 81.44 91 LYS A O 1
ATOM 738 N N . LEU A 1 92 ? -1.533 1.861 5.603 1.00 78.00 92 LEU A N 1
ATOM 739 C CA . LEU A 1 92 ? -1.087 2.746 4.537 1.00 78.00 92 LEU A CA 1
ATOM 740 C C . LEU A 1 92 ? -0.533 1.899 3.385 1.00 78.00 92 LEU A C 1
ATOM 742 O O . LEU A 1 92 ? 0.130 0.885 3.615 1.00 78.00 92 LEU A O 1
ATOM 746 N N . LEU A 1 93 ? -0.794 2.332 2.154 1.00 75.06 93 LEU A N 1
ATOM 747 C CA . LEU A 1 93 ? -0.126 1.784 0.981 1.00 75.06 93 LEU A CA 1
ATOM 748 C C . LEU A 1 93 ? 1.370 2.110 1.086 1.00 75.06 93 LEU A C 1
ATOM 750 O O . LEU A 1 93 ? 1.745 3.273 1.230 1.00 75.06 93 LEU A O 1
ATOM 754 N N . CYS A 1 94 ? 2.238 1.100 1.037 1.00 69.31 94 CYS A N 1
ATOM 755 C CA . CYS A 1 94 ? 3.664 1.367 0.887 1.00 69.31 94 CYS A CA 1
ATOM 756 C C . CYS A 1 94 ? 3.878 2.055 -0.459 1.00 69.31 94 CYS A C 1
ATOM 758 O O . CYS A 1 94 ? 3.467 1.521 -1.489 1.00 69.31 94 CYS A O 1
ATOM 760 N N . ALA A 1 95 ? 4.535 3.213 -0.450 1.00 58.50 95 ALA A N 1
ATOM 761 C CA . ALA A 1 95 ? 4.995 3.823 -1.684 1.00 58.50 95 ALA A CA 1
ATOM 762 C C . ALA A 1 95 ? 5.965 2.847 -2.364 1.00 58.50 95 ALA A C 1
ATOM 764 O O . ALA A 1 95 ? 7.032 2.548 -1.821 1.00 58.50 95 ALA A O 1
ATOM 765 N N . THR A 1 96 ? 5.587 2.331 -3.529 1.00 53.88 96 THR A N 1
ATOM 766 C CA . THR A 1 96 ? 6.520 1.673 -4.437 1.00 53.88 96 THR A CA 1
ATOM 767 C C . THR A 1 96 ? 7.424 2.767 -5.003 1.00 53.88 96 THR A C 1
ATOM 769 O O . THR A 1 96 ? 6.986 3.590 -5.807 1.00 53.88 96 THR A O 1
ATOM 772 N N . ARG A 1 97 ? 8.644 2.854 -4.455 1.00 43.25 97 ARG A N 1
ATOM 773 C CA . ARG A 1 97 ? 9.718 3.718 -4.964 1.00 43.25 97 ARG A CA 1
ATOM 774 C C . ARG A 1 97 ? 10.151 3.270 -6.350 1.00 43.25 97 ARG A C 1
ATOM 776 O O . ARG A 1 97 ? 10.214 2.036 -6.558 1.00 43.25 97 ARG A O 1
#

Secondary structure (DSSP, 8-state):
-------B---GGGTTTHHHHHHHHS-----B-HHHHHHHHHHHHHTSHHHHHHHHHHHHHHHHH-SHHHHHHHHHHHHTSS---S--S--PPP---

Foldseek 3Di:
DDPPQDADQPDVVCPDPVVVVCVVVDVHDHDHDPVSVVLVVVVVVCPPPVNVVVLVVLQVVCVVCVDPVNLVVQLVVVVPDPDPDPDSDRDRDPPSD